Protein AF-A0A0F7TVD8-F1 (afdb_monomer_lite)

Sequence (160 aa):
MPKLQVLRNLGIQSFKIAFDDIPTELNCNSDKEKWIDTVMWYWLAVAQAYYLNRIQDELVVPHGLEALENVPTNCAGSQSDPEKEEFGTILDNNISIQWTGEGIFTDQINDTSVQQAHSTYVTDKLFPFPGLAQVSSRFHLESPMEQAYASMPTLANYGD

Secondary structure (DSSP, 8-state):
-HHHHHHHHTT----EEE-TT--SS--SHHHHHHS---STTHHHHHHHHHHHHHHIIIIIHHHTPPPPEEE-TT-S--S--HHHHHHHHHS-TTSEEEE--SSSS-SB--HHHHHHHHHHTT-S-EEE--SS-B-SSS-------SSHHHHHHHHHHT--

Foldseek 3Di:
DVVVVVVVVVVAQEEEEEPAPDDLDDDDVVLCVVFPCPDRLQSLLVVVQVVQVCCCVVPCVVVVGQQYEYEGHCQAALDADPSLCSSLVSHDQSYAYEHAYNDVADQEHDPVSVVSNCVNNVHPRYDYAHEQYDYPDQGYDYDADPPNVNRVVVVVVNPD

Radius of gyration: 16.82 Å; chains: 1; bounding box: 32×48×41 Å

Organism: Penicillium brasilianum (NCBI:txid104259)

Structure (mmCIF, N/CA/C/O backbone):
data_AF-A0A0F7TVD8-F1
#
_entry.id   AF-A0A0F7TVD8-F1
#
loop_
_atom_site.group_PDB
_atom_site.id
_atom_site.type_symbol
_atom_site.label_atom_id
_atom_site.label_alt_id
_atom_site.label_comp_id
_atom_site.label_asym_id
_atom_site.label_entity_id
_atom_site.label_seq_id
_atom_site.pdbx_PDB_ins_code
_atom_site.Cartn_x
_atom_site.Cartn_y
_atom_site.Cartn_z
_atom_site.occupancy
_atom_site.B_iso_or_equiv
_atom_site.auth_seq_id
_atom_site.auth_comp_id
_atom_site.auth_asym_id
_atom_site.auth_atom_id
_atom_site.pdbx_PDB_model_num
ATOM 1 N N . MET A 1 1 ? -0.026 -7.870 16.254 1.00 83.50 1 MET A N 1
ATOM 2 C CA . MET A 1 1 ? 0.875 -6.721 15.980 1.00 83.50 1 MET A CA 1
ATOM 3 C C . MET A 1 1 ? 0.775 -5.673 17.099 1.00 83.50 1 MET A C 1
ATOM 5 O O . MET A 1 1 ? -0.137 -4.853 17.061 1.00 83.50 1 MET A O 1
ATOM 9 N N . PRO A 1 2 ? 1.671 -5.675 18.107 1.00 89.19 2 PRO A N 1
ATOM 10 C CA . PRO A 1 2 ? 1.484 -4.876 19.329 1.00 89.19 2 PRO A CA 1
ATOM 11 C C . PRO A 1 2 ? 1.422 -3.356 19.109 1.00 89.19 2 PRO A C 1
ATOM 13 O O . PRO A 1 2 ? 0.558 -2.694 19.675 1.00 89.19 2 PRO A O 1
ATOM 16 N N . LYS A 1 3 ? 2.286 -2.795 18.248 1.00 93.75 3 LYS A N 1
ATOM 17 C CA . LYS A 1 3 ? 2.321 -1.344 17.980 1.00 93.75 3 LYS A CA 1
ATOM 18 C C . LYS A 1 3 ? 0.998 -0.829 17.399 1.00 93.75 3 LYS A C 1
ATOM 20 O O . LYS A 1 3 ? 0.451 0.144 17.906 1.00 93.75 3 LYS A O 1
ATOM 25 N N . LEU A 1 4 ? 0.469 -1.502 16.376 1.00 95.50 4 LEU A N 1
ATOM 26 C CA . LEU A 1 4 ? -0.789 -1.107 15.733 1.00 95.50 4 LEU A CA 1
ATOM 27 C C . LEU A 1 4 ? -1.987 -1.268 16.679 1.00 95.50 4 LEU A C 1
ATOM 29 O O . LEU A 1 4 ? -2.863 -0.412 16.715 1.00 95.50 4 LEU A O 1
ATOM 33 N N . GLN A 1 5 ? -1.989 -2.311 17.514 1.00 94.38 5 GLN A N 1
ATOM 34 C CA . GLN A 1 5 ? -3.030 -2.507 18.528 1.00 94.38 5 GLN A CA 1
ATOM 35 C C . GLN A 1 5 ? -3.045 -1.390 19.574 1.00 94.38 5 GLN A C 1
ATOM 37 O O . GLN A 1 5 ? -4.122 -0.931 19.948 1.00 94.38 5 GLN A O 1
ATOM 42 N N . VAL A 1 6 ? -1.874 -0.925 20.024 1.00 96.75 6 VAL A N 1
ATOM 43 C CA . VAL A 1 6 ? -1.783 0.221 20.942 1.00 96.75 6 VAL A CA 1
ATOM 44 C C . VAL A 1 6 ? -2.379 1.473 20.301 1.00 96.75 6 VAL A C 1
ATOM 46 O O . VAL A 1 6 ? -3.209 2.124 20.925 1.00 96.75 6 VAL A O 1
ATOM 49 N N . LEU A 1 7 ? -2.021 1.780 19.051 1.00 96.50 7 LEU A N 1
ATOM 50 C CA . LEU A 1 7 ? -2.566 2.937 18.328 1.00 96.50 7 LEU A CA 1
ATOM 51 C C . LEU A 1 7 ? -4.085 2.835 18.139 1.00 96.50 7 LEU A C 1
ATOM 53 O O . LEU A 1 7 ? -4.808 3.788 18.415 1.00 96.50 7 LEU A O 1
ATOM 57 N N . ARG A 1 8 ? -4.586 1.656 17.765 1.00 96.19 8 ARG A N 1
ATOM 58 C CA . ARG A 1 8 ? -6.025 1.386 17.665 1.00 96.19 8 ARG A CA 1
ATOM 59 C C . ARG A 1 8 ? -6.741 1.610 19.000 1.00 96.19 8 ARG A C 1
ATOM 61 O O . ARG A 1 8 ? -7.805 2.215 19.036 1.00 96.19 8 ARG A O 1
ATOM 68 N N . ASN A 1 9 ? -6.153 1.165 20.114 1.00 96.50 9 ASN A N 1
ATOM 69 C CA . ASN A 1 9 ? -6.723 1.369 21.452 1.00 96.50 9 ASN A CA 1
ATOM 70 C C . ASN A 1 9 ? -6.793 2.852 21.854 1.00 96.50 9 ASN A C 1
ATOM 72 O O . ASN A 1 9 ? -7.597 3.204 22.712 1.00 96.50 9 ASN A O 1
ATOM 76 N N . LEU A 1 10 ? -5.978 3.712 21.237 1.00 97.25 10 LEU A N 1
ATOM 77 C CA . LEU A 1 10 ? -6.044 5.169 21.388 1.00 97.25 10 LEU A CA 1
ATOM 78 C C . LEU A 1 10 ? -7.094 5.821 20.469 1.00 97.25 10 LEU A C 1
ATOM 80 O O . LEU A 1 10 ? -7.242 7.039 20.491 1.00 97.25 10 LEU A O 1
ATOM 84 N N . GLY A 1 11 ? -7.831 5.028 19.683 1.00 96.62 11 GLY A N 1
ATOM 85 C CA . GLY A 1 11 ? -8.895 5.494 18.795 1.00 96.62 11 GLY A CA 1
ATOM 86 C C . GLY A 1 11 ? -8.464 5.749 17.350 1.00 96.62 11 GLY A C 1
ATOM 87 O O . GLY A 1 11 ? -9.263 6.284 16.587 1.00 96.62 11 GLY A O 1
ATOM 88 N N . ILE A 1 12 ? -7.240 5.378 16.952 1.00 97.19 12 ILE A N 1
ATOM 89 C CA . ILE A 1 12 ? -6.806 5.466 15.549 1.00 97.19 12 ILE A CA 1
ATOM 90 C C . ILE A 1 12 ? -7.557 4.427 14.709 1.00 97.19 12 ILE A C 1
ATOM 92 O O . ILE A 1 12 ? -7.570 3.244 15.057 1.00 97.19 12 ILE A O 1
ATOM 96 N N . GLN A 1 13 ? -8.163 4.877 13.607 1.00 96.25 13 GLN A N 1
ATOM 97 C CA . GLN A 1 13 ? -9.009 4.046 12.739 1.00 96.25 13 GLN A CA 1
ATOM 98 C C . GLN A 1 13 ? -8.427 3.803 11.345 1.00 96.25 13 GLN A C 1
ATOM 100 O O . GLN A 1 13 ? -8.838 2.848 10.700 1.00 96.25 13 GLN A O 1
ATOM 105 N N . SER A 1 14 ? -7.465 4.610 10.899 1.00 95.19 14 SER A N 1
ATOM 106 C CA . SER A 1 14 ? -6.782 4.442 9.616 1.00 95.19 14 SER A CA 1
ATOM 107 C C . SER A 1 14 ? -5.295 4.185 9.823 1.00 95.19 14 SER A C 1
ATOM 109 O O . SER A 1 14 ? -4.663 4.726 10.737 1.00 95.19 14 SER A O 1
ATOM 111 N N . PHE A 1 15 ? -4.732 3.320 8.984 1.00 96.19 15 PHE A N 1
ATOM 112 C CA . PHE A 1 15 ? -3.336 2.918 9.059 1.00 96.19 15 PHE A CA 1
ATOM 113 C C . PHE A 1 15 ? -2.705 2.965 7.678 1.00 96.19 15 PHE A C 1
ATOM 115 O O . PHE A 1 15 ? -3.313 2.561 6.691 1.00 96.19 15 PHE A O 1
ATOM 122 N N . LYS A 1 16 ? -1.452 3.414 7.648 1.00 95.56 16 LYS A N 1
ATOM 123 C CA . LYS A 1 16 ? -0.616 3.418 6.458 1.00 95.56 16 LYS A CA 1
ATOM 124 C C . LYS A 1 16 ? 0.725 2.774 6.767 1.00 95.56 16 LYS A C 1
ATOM 126 O O . LYS A 1 16 ? 1.360 3.129 7.763 1.00 95.56 16 LYS A O 1
ATOM 131 N N . ILE A 1 17 ? 1.139 1.826 5.935 1.00 96.56 17 ILE A N 1
ATOM 132 C CA . ILE A 1 17 ? 2.426 1.133 6.057 1.00 96.56 17 ILE A CA 1
ATOM 133 C C . ILE A 1 17 ? 3.304 1.526 4.875 1.00 96.56 17 ILE A C 1
ATOM 135 O O . ILE A 1 17 ? 2.958 1.272 3.728 1.00 96.56 17 ILE A O 1
ATOM 139 N N . ALA A 1 18 ? 4.432 2.164 5.160 1.00 94.50 18 ALA A N 1
ATOM 140 C CA . ALA A 1 18 ? 5.323 2.689 4.140 1.00 94.50 18 ALA A CA 1
ATOM 141 C C . ALA A 1 18 ? 6.589 1.818 4.050 1.00 94.50 18 ALA A C 1
ATOM 143 O O . ALA A 1 18 ? 7.232 1.557 5.071 1.00 94.50 18 ALA A O 1
ATOM 144 N N . PHE A 1 19 ? 6.879 1.321 2.848 1.00 93.56 19 PHE A N 1
ATOM 145 C CA . PHE A 1 19 ? 8.057 0.525 2.487 1.00 93.56 19 PHE A CA 1
ATOM 146 C C . PHE A 1 19 ? 8.981 1.270 1.510 1.00 93.56 19 PHE A C 1
ATOM 148 O O . PHE A 1 19 ? 9.866 0.655 0.911 1.00 93.56 19 PHE A O 1
ATOM 155 N N . ASP A 1 20 ? 8.775 2.571 1.315 1.00 88.56 20 ASP A N 1
ATOM 156 C CA . ASP A 1 20 ? 9.686 3.428 0.564 1.00 88.56 20 ASP A CA 1
ATOM 157 C C . ASP A 1 20 ? 11.054 3.528 1.264 1.00 88.56 20 ASP A C 1
ATOM 159 O O . ASP A 1 20 ? 11.155 3.431 2.488 1.00 88.56 20 ASP A O 1
ATOM 163 N N . ASP A 1 21 ? 12.117 3.668 0.467 1.00 85.94 21 ASP A N 1
ATOM 164 C CA . ASP A 1 21 ? 13.502 3.859 0.927 1.00 85.94 21 ASP A CA 1
ATOM 165 C C . ASP A 1 21 ? 14.035 2.806 1.924 1.00 85.94 21 ASP A C 1
ATOM 167 O O . ASP A 1 21 ? 14.830 3.104 2.822 1.00 85.94 21 ASP A O 1
ATOM 171 N N . ILE A 1 22 ? 13.648 1.537 1.752 1.00 85.75 22 ILE A N 1
ATOM 172 C CA . ILE A 1 22 ? 14.191 0.417 2.537 1.00 85.75 22 ILE A CA 1
ATOM 173 C C . ILE A 1 22 ? 15.321 -0.324 1.801 1.00 85.75 22 ILE A C 1
ATOM 175 O O . ILE A 1 22 ? 15.329 -0.379 0.568 1.00 85.75 22 ILE A O 1
ATOM 179 N N . PRO A 1 23 ? 16.263 -0.962 2.530 1.00 83.62 23 PRO A N 1
ATOM 180 C CA . PRO A 1 23 ? 17.228 -1.869 1.928 1.00 83.62 23 PRO A CA 1
ATOM 181 C C . PRO A 1 23 ? 16.535 -3.009 1.195 1.00 83.62 23 PRO A C 1
ATOM 183 O O . PRO A 1 23 ? 15.577 -3.610 1.678 1.00 83.62 23 PRO A O 1
ATOM 186 N N . THR A 1 24 ? 17.093 -3.353 0.049 1.00 83.69 24 THR A N 1
ATOM 187 C CA . THR A 1 24 ? 16.502 -4.304 -0.883 1.00 83.69 24 THR A CA 1
ATOM 188 C C . THR A 1 24 ? 17.121 -5.689 -0.770 1.00 83.69 24 THR A C 1
ATOM 190 O O . THR A 1 24 ? 17.291 -6.408 -1.750 1.00 83.69 24 THR A O 1
ATOM 193 N N . GLU A 1 25 ? 17.525 -6.031 0.445 1.00 82.94 25 GLU A N 1
ATOM 194 C CA . GLU A 1 25 ? 18.186 -7.276 0.792 1.00 82.94 25 GLU A CA 1
ATOM 195 C C . GLU A 1 25 ? 17.548 -7.860 2.050 1.00 82.94 25 GLU A C 1
ATOM 197 O O . GLU A 1 25 ? 17.138 -7.146 2.972 1.00 82.94 25 GLU A O 1
ATOM 202 N N . LEU A 1 26 ? 17.461 -9.187 2.100 1.00 82.94 26 LEU A N 1
ATOM 203 C CA . LEU A 1 26 ? 16.963 -9.881 3.278 1.00 82.94 26 LEU A CA 1
ATOM 204 C C . LEU A 1 26 ? 17.989 -9.791 4.409 1.00 82.94 26 LEU A C 1
ATOM 206 O O . LEU A 1 26 ? 19.101 -10.311 4.316 1.00 82.94 26 LEU A O 1
ATOM 210 N N . ASN A 1 27 ? 17.594 -9.156 5.510 1.00 82.62 27 ASN A N 1
ATOM 211 C CA . ASN A 1 27 ? 18.498 -8.864 6.621 1.00 82.62 27 ASN A CA 1
ATOM 212 C C . ASN A 1 27 ? 18.606 -10.006 7.643 1.00 82.62 27 ASN A C 1
ATOM 214 O O . ASN A 1 27 ? 19.624 -10.131 8.322 1.00 82.62 27 ASN A O 1
ATOM 218 N N . CYS A 1 28 ? 17.586 -10.861 7.761 1.00 84.88 28 CYS A N 1
ATOM 219 C CA . CYS A 1 28 ? 17.553 -11.924 8.765 1.00 84.88 28 CYS A CA 1
ATOM 220 C C . CYS A 1 28 ? 17.418 -13.323 8.144 1.00 84.88 28 CYS A C 1
ATOM 222 O O . CYS A 1 28 ? 16.831 -13.495 7.076 1.00 84.88 28 CYS A O 1
ATOM 224 N N . ASN A 1 29 ? 17.972 -14.338 8.817 1.00 86.31 29 ASN A N 1
ATOM 225 C CA . ASN A 1 29 ? 17.982 -15.713 8.304 1.00 86.31 29 ASN A CA 1
ATOM 226 C C . ASN A 1 29 ? 16.573 -16.290 8.153 1.00 86.31 29 ASN A C 1
ATOM 228 O O . ASN A 1 29 ? 16.319 -16.985 7.180 1.00 86.31 29 ASN A O 1
ATOM 232 N N . SER A 1 30 ? 15.646 -15.955 9.055 1.00 87.31 30 SER A N 1
ATOM 233 C CA . SER A 1 30 ? 14.264 -16.429 8.956 1.00 87.31 30 SER A CA 1
ATOM 234 C C . SER A 1 30 ? 13.565 -15.936 7.691 1.00 87.31 30 SER A C 1
ATOM 236 O O . SER A 1 30 ? 12.803 -16.688 7.092 1.00 87.31 30 SER A O 1
ATOM 238 N N . ASP A 1 31 ? 13.842 -14.704 7.250 1.00 86.62 31 ASP A N 1
ATOM 239 C CA . ASP A 1 31 ? 13.280 -14.210 5.994 1.00 86.62 31 ASP A CA 1
ATOM 240 C C . ASP A 1 31 ? 13.976 -14.848 4.789 1.00 86.62 31 ASP A C 1
ATOM 242 O O . ASP A 1 31 ? 13.297 -15.194 3.832 1.00 86.62 31 ASP A O 1
ATOM 246 N N . LYS A 1 32 ? 15.296 -15.083 4.849 1.00 85.62 32 LYS A N 1
ATOM 247 C CA . LYS A 1 32 ? 16.045 -15.809 3.798 1.00 85.62 32 LYS A CA 1
ATOM 248 C C . LYS A 1 32 ? 15.588 -17.257 3.630 1.00 85.62 32 LYS A C 1
ATOM 250 O O . LYS A 1 32 ? 15.605 -17.786 2.526 1.00 85.62 32 LYS A O 1
ATOM 255 N N . GLU A 1 33 ? 15.212 -17.908 4.726 1.00 86.69 33 GLU A N 1
ATOM 256 C CA . GLU A 1 33 ? 14.671 -19.270 4.714 1.00 86.69 33 GLU A CA 1
ATOM 257 C C . GLU A 1 33 ? 13.252 -19.306 4.146 1.00 86.69 33 GLU A C 1
ATOM 259 O O . GLU A 1 33 ? 12.880 -20.257 3.460 1.00 86.69 33 GLU A O 1
ATOM 264 N N . LYS A 1 34 ? 12.453 -18.273 4.433 1.00 86.81 34 LYS A N 1
ATOM 265 C CA . LYS A 1 34 ? 11.061 -18.191 3.997 1.00 86.81 34 LYS A CA 1
ATOM 266 C C . LYS A 1 34 ? 10.919 -17.728 2.548 1.00 86.81 34 LYS A C 1
ATOM 268 O O . LYS A 1 34 ? 10.075 -18.248 1.821 1.00 86.81 34 LYS A O 1
ATOM 273 N N . TRP A 1 35 ? 11.709 -16.741 2.147 1.00 85.69 35 TRP A N 1
ATOM 274 C CA . TRP A 1 35 ? 11.623 -16.084 0.855 1.00 85.69 35 TRP A CA 1
ATOM 275 C C . TRP A 1 35 ? 12.879 -16.393 0.052 1.00 85.69 35 TRP A C 1
ATOM 277 O O . TRP A 1 35 ? 13.973 -15.917 0.353 1.00 85.69 35 TRP A O 1
ATOM 287 N N . ILE A 1 36 ? 12.720 -17.230 -0.969 1.00 72.38 36 ILE A N 1
ATOM 288 C CA . ILE A 1 36 ? 13.840 -17.648 -1.801 1.00 72.38 36 ILE A CA 1
ATOM 289 C C . ILE A 1 36 ? 14.111 -16.551 -2.835 1.00 72.38 36 ILE A C 1
ATOM 291 O O . ILE A 1 36 ? 13.349 -16.380 -3.788 1.00 72.38 36 ILE A O 1
ATOM 295 N N . ASP A 1 37 ? 15.236 -15.859 -2.673 1.00 68.38 37 ASP A N 1
ATOM 296 C CA . ASP A 1 37 ? 15.751 -14.846 -3.602 1.00 68.38 37 ASP A CA 1
ATOM 297 C C . ASP A 1 37 ? 16.277 -15.493 -4.899 1.00 68.38 37 ASP A C 1
ATOM 299 O O . ASP A 1 37 ? 17.476 -15.650 -5.118 1.00 68.38 37 ASP A O 1
ATOM 303 N N . THR A 1 38 ? 15.356 -15.999 -5.723 1.00 65.94 38 THR A N 1
ATOM 304 C CA . THR A 1 38 ? 15.662 -16.698 -6.990 1.00 65.94 38 THR A CA 1
ATOM 305 C C . THR A 1 38 ? 15.336 -15.877 -8.225 1.00 65.94 38 THR A C 1
ATOM 307 O O . THR A 1 38 ? 15.951 -16.080 -9.271 1.00 65.94 38 THR A O 1
ATOM 310 N N . VAL A 1 39 ? 14.394 -14.944 -8.111 1.00 65.19 39 VAL A N 1
ATOM 311 C CA . VAL A 1 39 ? 14.022 -13.997 -9.160 1.00 65.19 39 VAL A CA 1
ATOM 312 C C . VAL A 1 39 ? 14.175 -12.611 -8.559 1.00 65.19 39 VAL A C 1
ATOM 314 O O . VAL A 1 39 ? 13.590 -12.340 -7.508 1.00 65.19 39 VAL A O 1
ATOM 317 N N . MET A 1 40 ? 14.988 -11.766 -9.206 1.00 67.06 40 MET A N 1
ATOM 318 C CA . MET A 1 40 ? 15.273 -10.409 -8.737 1.00 67.06 40 MET A CA 1
ATOM 319 C C . MET A 1 40 ? 13.961 -9.715 -8.353 1.00 67.06 40 MET A C 1
ATOM 321 O O . MET A 1 40 ? 13.078 -9.571 -9.195 1.00 67.06 40 MET A O 1
ATOM 325 N N . TRP A 1 41 ? 13.861 -9.310 -7.084 1.00 71.69 41 TRP A N 1
ATOM 326 C CA . TRP A 1 41 ? 12.782 -8.492 -6.506 1.00 71.69 41 TRP A CA 1
ATOM 327 C C . TRP A 1 41 ? 11.435 -9.171 -6.238 1.00 71.69 41 TRP A C 1
ATOM 329 O O . TRP A 1 41 ? 10.661 -8.655 -5.436 1.00 71.69 41 TRP A O 1
ATOM 339 N N . TYR A 1 42 ? 11.179 -10.359 -6.787 1.00 80.94 42 TYR A N 1
ATOM 340 C CA . TYR A 1 42 ? 9.922 -11.091 -6.567 1.00 80.94 42 TYR A CA 1
ATOM 341 C C . TYR A 1 42 ? 9.647 -11.356 -5.080 1.00 80.94 42 TYR A C 1
ATOM 343 O O . TYR A 1 42 ? 8.543 -11.165 -4.575 1.00 80.94 42 TYR A O 1
ATOM 351 N N . TRP A 1 43 ? 10.681 -11.755 -4.341 1.00 85.81 43 TRP A N 1
ATOM 352 C CA . TRP A 1 43 ? 10.559 -12.034 -2.913 1.00 85.81 43 TRP A CA 1
ATOM 353 C C . TRP A 1 43 ? 10.147 -10.800 -2.099 1.00 85.81 43 TRP A C 1
ATOM 355 O O . TRP A 1 43 ? 9.504 -10.954 -1.060 1.00 85.81 43 TRP A O 1
ATOM 365 N N . LEU A 1 44 ? 10.505 -9.593 -2.554 1.00 88.38 44 LEU A N 1
ATOM 366 C CA . LEU A 1 44 ? 10.213 -8.348 -1.853 1.00 88.38 44 LEU A CA 1
ATOM 367 C C . LEU A 1 44 ? 8.722 -8.017 -1.956 1.00 88.38 44 LEU A C 1
ATOM 369 O O . LEU A 1 44 ? 8.094 -7.784 -0.922 1.00 88.38 44 LEU A O 1
ATOM 373 N N . ALA A 1 45 ? 8.149 -8.110 -3.160 1.00 90.50 45 ALA A N 1
ATOM 374 C CA . ALA A 1 45 ? 6.706 -8.008 -3.380 1.00 90.50 45 ALA A CA 1
ATOM 375 C C . ALA A 1 45 ? 5.939 -9.008 -2.503 1.00 90.50 45 ALA A C 1
ATOM 377 O O . ALA A 1 45 ? 5.041 -8.630 -1.747 1.00 90.50 45 ALA A O 1
ATOM 378 N N . VAL A 1 46 ? 6.356 -10.280 -2.519 1.00 91.38 46 VAL A N 1
ATOM 379 C CA . VAL A 1 46 ? 5.704 -11.331 -1.727 1.00 91.38 46 VAL A CA 1
ATOM 380 C C . VAL A 1 46 ? 5.804 -11.069 -0.225 1.00 91.38 46 VAL A C 1
ATOM 382 O O . VAL A 1 46 ? 4.817 -11.223 0.499 1.00 91.38 46 VAL A O 1
ATOM 385 N N . ALA A 1 47 ? 6.964 -10.637 0.267 1.00 92.19 47 ALA A N 1
ATOM 386 C CA . ALA A 1 47 ? 7.150 -10.329 1.680 1.00 92.19 47 ALA A CA 1
ATOM 387 C C . ALA A 1 47 ? 6.293 -9.135 2.132 1.00 92.19 47 ALA A C 1
ATOM 389 O O . ALA A 1 47 ? 5.666 -9.205 3.197 1.00 92.19 47 ALA A O 1
ATOM 390 N N . GLN A 1 48 ? 6.238 -8.066 1.329 1.00 94.81 48 GLN A N 1
ATOM 391 C CA . GLN A 1 48 ? 5.433 -6.878 1.621 1.00 94.81 48 GLN A CA 1
ATOM 392 C C . GLN A 1 48 ? 3.945 -7.214 1.642 1.00 94.81 48 GLN A C 1
ATOM 394 O O . GLN A 1 48 ? 3.277 -6.952 2.645 1.00 94.81 48 GLN A O 1
ATOM 399 N N . ALA A 1 49 ? 3.437 -7.873 0.601 1.00 96.50 49 ALA A N 1
ATOM 400 C CA . ALA A 1 49 ? 2.031 -8.246 0.535 1.00 96.50 49 ALA A CA 1
ATOM 401 C C . ALA A 1 49 ? 1.646 -9.244 1.633 1.00 96.50 49 ALA A C 1
ATOM 403 O O . ALA A 1 49 ? 0.611 -9.081 2.273 1.00 96.50 49 ALA A O 1
ATOM 404 N N . TYR A 1 50 ? 2.507 -10.219 1.953 1.00 96.12 50 TYR A N 1
ATOM 405 C CA . TYR A 1 50 ? 2.276 -11.129 3.079 1.00 96.12 50 TYR A CA 1
ATOM 406 C C . TYR A 1 50 ? 2.090 -10.371 4.399 1.00 96.12 50 TYR A C 1
ATOM 408 O O . TYR A 1 50 ? 1.218 -10.708 5.201 1.00 96.12 50 TYR A O 1
ATOM 416 N N . TYR A 1 51 ? 2.918 -9.357 4.659 1.00 96.50 51 TYR A N 1
ATOM 417 C CA . TYR A 1 51 ? 2.801 -8.561 5.876 1.00 96.50 51 TYR A CA 1
ATOM 418 C C . TYR A 1 51 ? 1.534 -7.694 5.883 1.00 96.50 51 TYR A C 1
ATOM 420 O O . TYR A 1 51 ? 0.842 -7.643 6.902 1.00 96.50 51 TYR A O 1
ATOM 428 N N . LEU A 1 52 ? 1.212 -7.054 4.756 1.00 98.31 52 LEU A N 1
ATOM 429 C CA . LEU A 1 52 ? 0.026 -6.211 4.600 1.00 98.31 52 LEU A CA 1
ATOM 430 C C . LEU A 1 52 ? -1.274 -7.015 4.718 1.00 98.31 52 LEU A C 1
ATOM 432 O O . LEU A 1 52 ? -2.136 -6.640 5.509 1.00 98.31 52 LEU A O 1
ATOM 436 N N . ASN A 1 53 ? -1.379 -8.161 4.042 1.00 98.44 53 ASN A N 1
ATOM 437 C CA . ASN A 1 53 ? -2.544 -9.047 4.119 1.00 98.44 53 ASN A CA 1
ATOM 438 C C . ASN A 1 53 ? -2.776 -9.533 5.552 1.00 98.44 53 ASN A C 1
ATOM 440 O O . ASN A 1 53 ? -3.902 -9.562 6.032 1.00 98.44 53 ASN A O 1
ATOM 444 N N . ARG A 1 54 ? -1.706 -9.811 6.307 1.00 98.00 54 ARG A N 1
ATOM 445 C CA . ARG A 1 54 ? -1.853 -10.125 7.732 1.00 98.00 54 ARG A CA 1
ATOM 446 C C . ARG A 1 54 ? -2.409 -8.961 8.538 1.00 98.00 54 ARG A C 1
ATOM 448 O O . ARG A 1 54 ? -3.207 -9.196 9.436 1.00 98.00 54 ARG A O 1
ATOM 455 N N . ILE A 1 55 ? -1.991 -7.721 8.277 1.00 98.19 55 ILE A N 1
ATOM 456 C CA . ILE A 1 55 ? -2.584 -6.551 8.948 1.00 98.19 55 ILE A CA 1
ATOM 457 C C . ILE A 1 55 ? -4.062 -6.433 8.575 1.00 98.19 55 ILE A C 1
ATOM 459 O O . ILE A 1 55 ? -4.893 -6.206 9.457 1.00 98.19 55 ILE A O 1
ATOM 463 N N . GLN A 1 56 ? -4.387 -6.621 7.298 1.00 98.31 56 GLN A N 1
ATOM 464 C CA . GLN A 1 56 ? -5.757 -6.597 6.807 1.00 98.31 56 GLN A CA 1
ATOM 465 C C . GLN A 1 56 ? -6.628 -7.622 7.554 1.00 98.31 56 GLN A C 1
ATOM 467 O O . GLN A 1 56 ? -7.630 -7.253 8.171 1.00 98.31 56 GLN A O 1
ATOM 472 N N . ASP A 1 57 ? -6.180 -8.876 7.606 1.00 98.12 57 ASP A N 1
ATOM 473 C CA . ASP A 1 57 ? -6.919 -10.001 8.184 1.00 98.12 57 ASP A CA 1
ATOM 474 C C . ASP A 1 57 ? -6.947 -10.006 9.716 1.00 98.12 57 ASP A C 1
ATOM 476 O O . ASP A 1 57 ? -7.957 -10.356 10.325 1.00 98.12 57 ASP A O 1
ATOM 480 N N . GLU A 1 58 ? -5.837 -9.654 10.370 1.00 97.62 58 GLU A N 1
ATOM 481 C CA . GLU A 1 58 ? -5.695 -9.765 11.827 1.00 97.62 58 GLU A CA 1
ATOM 482 C C . GLU A 1 58 ? -6.096 -8.478 12.570 1.00 97.62 58 GLU A C 1
ATOM 484 O O . GLU A 1 58 ? -6.340 -8.530 13.779 1.00 97.62 58 GLU A O 1
ATOM 489 N N . LEU A 1 59 ? -6.131 -7.320 11.897 1.00 97.12 59 LEU A N 1
ATOM 490 C CA . LEU A 1 59 ? -6.380 -6.019 12.531 1.00 97.12 59 LEU A CA 1
ATOM 491 C C . LEU A 1 59 ? -7.504 -5.222 11.863 1.00 97.12 59 LEU A C 1
ATOM 493 O O . LEU A 1 59 ? -8.387 -4.750 12.574 1.00 97.12 59 LEU A O 1
ATOM 497 N N . VAL A 1 60 ? -7.474 -5.035 10.542 1.00 97.69 60 VAL A N 1
ATOM 498 C CA . VAL A 1 60 ? -8.393 -4.109 9.852 1.00 97.69 60 VAL A CA 1
ATOM 499 C C . VAL A 1 60 ? -9.802 -4.677 9.797 1.00 97.69 60 VAL A C 1
ATOM 501 O O . VAL A 1 60 ? -10.724 -4.095 10.374 1.00 97.69 60 VAL A O 1
ATOM 504 N N . VAL A 1 61 ? -9.960 -5.856 9.192 1.00 97.94 61 VAL A N 1
ATOM 505 C CA . VAL A 1 61 ? -11.259 -6.520 9.029 1.00 97.94 61 VAL A CA 1
ATOM 506 C C . VAL A 1 61 ? -11.918 -6.837 10.380 1.00 97.94 61 VAL A C 1
ATOM 508 O O . VAL A 1 61 ? -13.075 -6.455 10.570 1.00 97.94 61 VAL A O 1
ATOM 511 N N . PRO A 1 62 ? -11.236 -7.451 11.372 1.00 97.69 62 PRO A N 1
ATOM 512 C CA . PRO A 1 62 ? -11.877 -7.832 12.635 1.00 97.69 62 PRO A CA 1
ATOM 513 C C . PRO A 1 62 ? -12.311 -6.653 13.507 1.00 97.69 62 PRO A C 1
ATOM 515 O O . PRO A 1 62 ? -13.083 -6.832 14.452 1.00 97.69 62 PRO A O 1
ATOM 518 N N . HIS A 1 63 ? -11.776 -5.460 13.250 1.00 97.06 63 HIS A N 1
ATOM 519 C CA . HIS A 1 63 ? -12.067 -4.267 14.037 1.00 97.06 63 HIS A CA 1
ATOM 520 C C . HIS A 1 63 ? -12.845 -3.200 13.264 1.00 97.06 63 HIS A C 1
ATOM 522 O O . HIS A 1 63 ? -13.115 -2.153 13.846 1.00 97.06 63 HIS A O 1
ATOM 528 N N . GLY A 1 64 ? -13.237 -3.471 12.012 1.00 97.12 64 GLY A N 1
ATOM 529 C CA . GLY A 1 64 ? -14.001 -2.532 11.188 1.00 97.12 64 GLY A CA 1
ATOM 530 C C . GLY A 1 64 ? -13.272 -1.205 10.991 1.00 97.12 64 GLY A C 1
ATOM 531 O O . GLY A 1 64 ? -13.886 -0.150 11.120 1.00 97.12 64 GLY A O 1
ATOM 532 N N . LEU A 1 65 ? -11.956 -1.271 10.783 1.00 97.25 65 LEU A N 1
ATOM 533 C CA . LEU A 1 65 ? -11.118 -0.097 10.557 1.00 97.25 65 LEU A CA 1
ATOM 534 C C . LEU A 1 65 ? -11.267 0.408 9.117 1.00 97.25 65 LEU A C 1
ATOM 536 O O . LEU A 1 65 ? -11.769 -0.309 8.249 1.00 97.25 65 LEU A O 1
ATOM 540 N N . GLU A 1 66 ? -10.802 1.631 8.872 1.00 95.69 66 GLU A N 1
ATOM 541 C CA . GLU A 1 66 ? -10.698 2.181 7.519 1.00 95.69 66 GLU A CA 1
ATOM 542 C C . GLU A 1 66 ? -9.750 1.333 6.658 1.00 95.69 66 GLU A C 1
ATOM 544 O O . GLU A 1 66 ? -8.893 0.609 7.181 1.00 95.69 66 GLU A O 1
ATOM 549 N N . ALA A 1 67 ? -9.897 1.438 5.334 1.00 93.94 67 ALA A N 1
ATOM 550 C CA . ALA A 1 67 ? -9.066 0.703 4.384 1.00 93.94 67 ALA A CA 1
ATOM 551 C C . ALA A 1 67 ? -7.569 0.923 4.664 1.00 93.94 67 ALA A C 1
ATOM 553 O O . ALA A 1 67 ? -7.119 2.049 4.888 1.00 93.94 67 ALA A O 1
ATOM 554 N N . LEU A 1 68 ? -6.799 -0.169 4.664 1.00 97.69 68 LEU A N 1
ATOM 555 C CA . LEU A 1 68 ? -5.353 -0.109 4.844 1.00 97.69 68 LEU A CA 1
ATOM 556 C C . LEU A 1 68 ? -4.716 0.557 3.629 1.00 97.69 68 LEU A C 1
ATOM 558 O O . LEU A 1 68 ? -4.968 0.158 2.496 1.00 97.69 68 LEU A O 1
ATOM 562 N N . GLU A 1 69 ? -3.838 1.518 3.871 1.00 96.94 69 GLU A N 1
ATOM 563 C CA . GLU A 1 69 ? -3.018 2.126 2.829 1.00 96.94 69 GLU A CA 1
ATOM 564 C C . GLU A 1 69 ? -1.580 1.613 2.915 1.00 96.94 69 GLU A C 1
ATOM 566 O O . GLU A 1 69 ? -1.059 1.319 3.998 1.00 96.94 69 GLU A O 1
ATOM 571 N N . ASN A 1 70 ? -0.895 1.546 1.777 1.00 96.38 70 ASN A N 1
ATOM 572 C CA . ASN A 1 70 ? 0.531 1.259 1.754 1.00 96.38 70 ASN A CA 1
ATOM 573 C C . ASN A 1 70 ? 1.291 2.092 0.724 1.00 96.38 70 ASN A C 1
ATOM 575 O O . ASN A 1 70 ? 0.713 2.573 -0.247 1.00 96.38 70 ASN A O 1
ATOM 579 N N . VAL A 1 71 ? 2.594 2.242 0.950 1.00 95.38 71 VAL A N 1
ATOM 580 C CA . VAL A 1 71 ? 3.546 2.742 -0.047 1.00 95.38 71 VAL A CA 1
ATOM 581 C C . VAL A 1 71 ? 4.509 1.594 -0.342 1.00 95.38 71 VAL A C 1
ATOM 583 O O . VAL A 1 71 ? 5.251 1.224 0.571 1.00 95.38 71 VAL A O 1
ATOM 586 N N . PRO A 1 72 ? 4.496 0.994 -1.543 1.00 94.44 72 PRO A N 1
ATOM 587 C CA . PRO A 1 72 ? 5.427 -0.077 -1.877 1.00 94.44 72 PRO A CA 1
ATOM 588 C C . PRO A 1 72 ? 6.837 0.490 -2.080 1.00 94.44 72 PRO A C 1
ATOM 590 O O . PRO A 1 72 ? 7.008 1.687 -2.314 1.00 94.44 72 PRO A O 1
ATOM 593 N N . THR A 1 73 ? 7.860 -0.364 -2.042 1.00 92.38 73 THR A N 1
ATOM 594 C CA . THR A 1 73 ? 9.239 0.080 -2.333 1.00 92.38 73 THR A CA 1
ATOM 595 C C . THR A 1 73 ? 9.367 0.644 -3.749 1.00 92.38 73 THR A C 1
ATOM 597 O O . THR A 1 73 ? 10.036 1.653 -3.957 1.00 92.38 73 THR A O 1
ATOM 600 N N . ASN A 1 74 ? 8.687 0.038 -4.722 1.00 91.44 74 ASN A N 1
ATOM 601 C CA . ASN A 1 74 ? 8.661 0.493 -6.108 1.00 91.44 74 ASN A CA 1
ATOM 602 C C . ASN A 1 74 ? 7.426 1.368 -6.387 1.00 91.44 74 ASN A C 1
ATOM 604 O O . ASN A 1 74 ? 6.571 0.989 -7.171 1.00 91.44 74 ASN A O 1
ATOM 608 N N . CYS A 1 75 ? 7.298 2.530 -5.737 1.00 91.06 75 CYS A N 1
ATOM 609 C CA . CYS A 1 75 ? 6.073 3.352 -5.756 1.00 91.06 75 CYS A CA 1
ATOM 610 C C . CYS A 1 75 ? 5.900 4.301 -6.960 1.00 91.06 75 CYS A C 1
ATOM 612 O O . CYS A 1 75 ? 4.901 5.020 -7.025 1.00 91.06 75 CYS A O 1
ATOM 614 N N . ALA A 1 76 ? 6.842 4.332 -7.907 1.00 92.12 76 ALA A N 1
ATOM 615 C CA . ALA A 1 76 ? 6.853 5.256 -9.049 1.00 92.12 76 ALA A CA 1
ATOM 616 C C . ALA A 1 76 ? 6.869 4.519 -10.392 1.00 92.12 76 ALA A C 1
ATOM 618 O O . ALA A 1 76 ? 7.318 3.382 -10.473 1.00 92.12 76 ALA A O 1
ATOM 619 N N . GLY A 1 77 ? 6.440 5.181 -11.463 1.00 92.94 77 GLY A N 1
ATOM 620 C CA . GLY A 1 77 ? 6.433 4.664 -12.831 1.00 92.94 77 GLY A CA 1
ATOM 621 C C . GLY A 1 77 ? 5.193 3.833 -13.147 1.00 92.94 77 GLY A C 1
ATOM 622 O O . GLY A 1 77 ? 4.766 3.007 -12.336 1.00 92.94 77 GLY A O 1
ATOM 623 N N . SER A 1 78 ? 4.623 4.036 -14.334 1.00 93.94 78 SER A N 1
ATOM 624 C CA . SER A 1 78 ? 3.455 3.277 -14.811 1.00 93.94 78 SER A CA 1
ATOM 625 C C . SER A 1 78 ? 3.812 2.067 -15.681 1.00 93.94 78 SER A C 1
ATOM 627 O O . SER A 1 78 ? 2.962 1.209 -15.911 1.00 93.94 78 SER A O 1
ATOM 629 N N . GLN A 1 79 ? 5.052 1.985 -16.174 1.00 94.62 79 GLN A N 1
ATOM 630 C CA . GLN A 1 79 ? 5.493 0.930 -17.094 1.00 94.62 79 GLN A CA 1
ATOM 631 C C . GLN A 1 79 ? 5.329 -0.473 -16.503 1.00 94.62 79 GLN A C 1
ATOM 633 O O . GLN A 1 79 ? 5.420 -0.641 -15.290 1.00 94.62 79 GLN A O 1
ATOM 638 N N . SER A 1 80 ? 5.103 -1.461 -17.380 1.00 93.56 80 SER A N 1
ATOM 639 C CA . SER A 1 80 ? 4.983 -2.869 -16.983 1.00 93.56 80 SER A CA 1
ATOM 640 C C . SER A 1 80 ? 6.206 -3.292 -16.176 1.00 93.56 80 SER A C 1
ATOM 642 O O . SER A 1 80 ? 7.345 -3.081 -16.599 1.00 93.56 80 SER A O 1
ATOM 644 N N . ASP A 1 81 ? 5.938 -3.873 -15.015 1.00 92.69 81 ASP A N 1
ATOM 645 C CA . ASP A 1 81 ? 6.944 -4.260 -14.044 1.00 92.69 81 ASP A CA 1
ATOM 646 C C . ASP A 1 81 ? 6.487 -5.562 -13.362 1.00 92.69 81 ASP A C 1
ATOM 648 O O . ASP A 1 81 ? 5.441 -5.556 -12.708 1.00 92.69 81 ASP A O 1
ATOM 652 N N . PRO A 1 82 ? 7.232 -6.674 -13.512 1.00 90.44 82 PRO A N 1
ATOM 653 C CA . PRO A 1 82 ? 6.858 -7.955 -12.916 1.00 90.44 82 PRO A CA 1
ATOM 654 C C . PRO A 1 82 ? 6.746 -7.927 -11.387 1.00 90.44 82 PRO A C 1
ATOM 656 O O . PRO A 1 82 ? 5.986 -8.707 -10.824 1.00 90.44 82 PRO A O 1
ATOM 659 N N . GLU A 1 83 ? 7.500 -7.064 -10.701 1.00 90.44 83 GLU A N 1
ATOM 660 C CA . GLU A 1 83 ? 7.443 -6.951 -9.242 1.00 90.44 83 GLU A CA 1
ATOM 661 C C . GLU A 1 83 ? 6.157 -6.248 -8.798 1.00 90.44 83 GLU A C 1
ATOM 663 O O . GLU A 1 83 ? 5.486 -6.737 -7.889 1.00 90.44 83 GLU A O 1
ATOM 668 N N . LYS A 1 84 ? 5.747 -5.182 -9.498 1.00 94.56 84 LYS A N 1
ATOM 669 C CA . LYS A 1 84 ? 4.453 -4.518 -9.258 1.00 94.56 84 LYS A CA 1
ATOM 670 C C . LYS A 1 84 ? 3.267 -5.407 -9.610 1.00 94.56 84 LYS A C 1
ATOM 672 O O . LYS A 1 84 ? 2.285 -5.416 -8.868 1.00 94.56 84 LYS A O 1
ATOM 677 N N . GLU A 1 85 ? 3.364 -6.141 -10.718 1.00 94.31 85 GLU A N 1
ATOM 678 C CA . GLU A 1 85 ? 2.316 -7.063 -11.159 1.00 94.31 85 GLU A CA 1
ATOM 679 C C . GLU A 1 85 ? 2.116 -8.171 -10.129 1.00 94.31 85 GLU A C 1
ATOM 681 O O . GLU A 1 85 ? 0.986 -8.441 -9.714 1.00 94.31 85 GLU A O 1
ATOM 686 N N . GLU A 1 86 ? 3.214 -8.765 -9.656 1.00 93.12 86 GLU A N 1
ATOM 687 C CA . GLU A 1 86 ? 3.158 -9.780 -8.614 1.00 93.12 86 GLU A CA 1
ATOM 688 C C . GLU A 1 86 ? 2.590 -9.203 -7.320 1.00 93.12 86 GLU A C 1
ATOM 690 O O . GLU A 1 86 ? 1.648 -9.776 -6.778 1.00 93.12 86 GLU A O 1
ATOM 695 N N . PHE A 1 87 ? 3.123 -8.068 -6.846 1.00 95.19 87 PHE A N 1
ATOM 696 C CA . PHE A 1 87 ? 2.662 -7.401 -5.627 1.00 95.19 87 PHE A CA 1
ATOM 697 C C . PHE A 1 87 ? 1.154 -7.159 -5.666 1.00 95.19 87 PHE A C 1
ATOM 699 O O . PHE A 1 87 ? 0.445 -7.541 -4.740 1.00 95.19 87 PHE A O 1
ATOM 706 N N . GLY A 1 88 ? 0.664 -6.588 -6.765 1.00 95.94 88 GLY A N 1
ATOM 707 C CA . GLY A 1 88 ? -0.753 -6.349 -7.005 1.00 95.94 88 GLY A CA 1
ATOM 708 C C . GLY A 1 88 ? -1.606 -7.611 -7.020 1.00 95.94 88 GLY A C 1
ATOM 709 O O . GLY A 1 88 ? -2.686 -7.639 -6.441 1.00 95.94 88 GLY A O 1
ATOM 710 N N . THR A 1 89 ? -1.103 -8.677 -7.642 1.00 95.50 89 THR A N 1
ATOM 711 C CA . THR A 1 89 ? -1.821 -9.952 -7.792 1.00 95.50 89 THR A CA 1
ATOM 712 C C . THR A 1 89 ? -2.056 -10.664 -6.458 1.00 95.50 89 THR A C 1
ATOM 714 O O . THR A 1 89 ? -3.070 -11.341 -6.284 1.00 95.50 89 THR A O 1
ATOM 717 N N . ILE A 1 90 ? -1.116 -10.549 -5.519 1.00 95.75 90 ILE A N 1
ATOM 718 C CA . ILE A 1 90 ? -1.164 -11.252 -4.228 1.00 95.75 90 ILE A CA 1
ATOM 719 C C . ILE A 1 90 ? -1.709 -10.392 -3.078 1.00 95.75 90 ILE A C 1
ATOM 721 O O . ILE A 1 90 ? -2.071 -10.938 -2.030 1.00 95.75 90 ILE A O 1
ATOM 725 N N . LEU A 1 91 ? -1.719 -9.066 -3.224 1.00 98.19 91 LEU A N 1
ATOM 726 C CA . LEU A 1 91 ? -2.229 -8.141 -2.215 1.00 98.19 91 LEU A CA 1
ATOM 727 C C . LEU A 1 91 ? -3.758 -8.254 -2.110 1.00 98.19 91 LEU A C 1
ATOM 729 O O . LEU A 1 91 ? -4.448 -8.431 -3.109 1.00 98.19 91 LEU A O 1
ATOM 733 N N . ASP A 1 92 ? -4.312 -8.149 -0.900 1.00 98.06 92 ASP A N 1
ATOM 734 C CA . ASP A 1 92 ? -5.766 -8.072 -0.728 1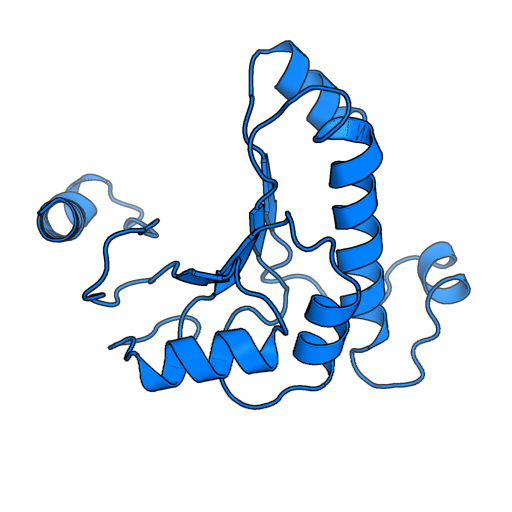.00 98.06 92 ASP A CA 1
ATOM 735 C C . ASP A 1 92 ? -6.318 -6.831 -1.451 1.00 98.06 92 ASP A C 1
ATOM 737 O O . ASP A 1 92 ? -5.876 -5.706 -1.213 1.00 98.06 92 ASP A O 1
ATOM 741 N N . ASN A 1 93 ? -7.321 -7.034 -2.311 1.00 96.81 93 ASN A N 1
ATOM 742 C CA . ASN A 1 93 ? -7.907 -5.993 -3.165 1.00 96.81 93 ASN A CA 1
ATOM 743 C C . ASN A 1 93 ? -8.606 -4.854 -2.397 1.00 96.81 93 ASN A C 1
ATOM 745 O O . ASN A 1 93 ? -9.056 -3.887 -3.010 1.00 96.81 93 ASN A O 1
ATOM 749 N N . ASN A 1 94 ? -8.751 -4.953 -1.073 1.00 96.88 94 ASN A N 1
ATOM 750 C CA . ASN A 1 94 ? -9.240 -3.861 -0.230 1.00 96.88 94 ASN A CA 1
ATOM 751 C C . ASN A 1 94 ? -8.118 -2.951 0.289 1.00 96.88 94 ASN A C 1
ATOM 753 O O . ASN A 1 94 ? -8.418 -1.941 0.927 1.00 96.88 94 ASN A O 1
ATOM 757 N N . ILE A 1 95 ? -6.851 -3.296 0.046 1.00 98.12 95 ILE A N 1
ATOM 758 C CA . ILE A 1 95 ? -5.689 -2.510 0.458 1.00 98.12 95 ILE A CA 1
ATOM 759 C C . ILE A 1 95 ? -5.352 -1.511 -0.649 1.00 98.12 95 ILE A C 1
ATOM 761 O O . ILE A 1 95 ? -5.131 -1.875 -1.803 1.00 98.12 95 ILE A O 1
ATOM 765 N N . SER A 1 96 ? -5.278 -0.238 -0.280 1.00 96.62 96 SER A N 1
ATOM 766 C CA . SER A 1 96 ? -4.951 0.851 -1.193 1.00 96.62 96 SER A CA 1
ATOM 767 C C . SER A 1 96 ? -3.443 0.999 -1.374 1.00 96.62 96 SER A C 1
ATOM 769 O O . SER A 1 96 ? -2.681 0.933 -0.404 1.00 96.62 96 SER A O 1
ATOM 771 N N . ILE A 1 97 ? -3.011 1.242 -2.612 1.00 96.06 97 ILE A N 1
ATOM 772 C CA . ILE A 1 97 ? -1.602 1.402 -2.993 1.00 96.06 97 ILE A CA 1
ATOM 773 C C . ILE A 1 97 ? -1.341 2.865 -3.348 1.00 96.06 97 ILE A C 1
ATOM 775 O O . ILE A 1 97 ? -1.982 3.427 -4.238 1.00 96.06 97 ILE A O 1
ATOM 779 N N . GLN A 1 98 ? -0.371 3.478 -2.676 1.00 93.69 98 GLN A N 1
ATOM 780 C CA . GLN A 1 98 ? 0.114 4.802 -3.031 1.00 93.69 98 GLN A CA 1
ATOM 781 C C . GLN A 1 98 ? 1.033 4.734 -4.251 1.00 93.69 98 GLN A C 1
ATOM 783 O O . GLN A 1 98 ? 2.018 3.995 -4.255 1.00 93.69 98 GLN A O 1
ATOM 788 N N . TRP A 1 99 ? 0.777 5.604 -5.225 1.00 92.94 99 TRP A N 1
ATOM 789 C CA . TRP A 1 99 ? 1.619 5.787 -6.405 1.00 92.94 99 TRP A CA 1
ATOM 790 C C . TRP A 1 99 ? 2.029 7.252 -6.570 1.00 92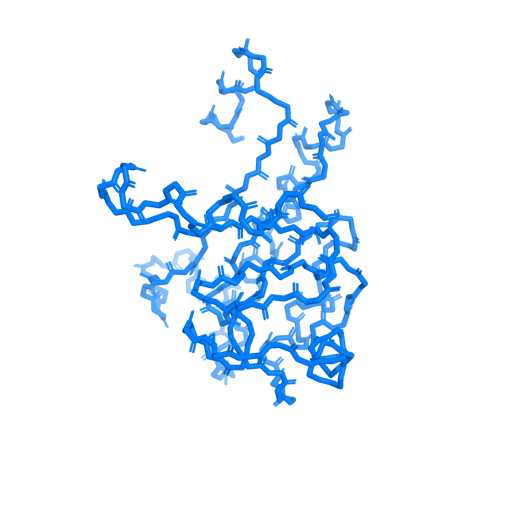.94 99 TRP A C 1
ATOM 792 O O . TRP A 1 99 ? 1.208 8.155 -6.419 1.00 92.94 99 TRP A O 1
ATOM 802 N N . THR A 1 100 ? 3.304 7.507 -6.863 1.00 88.88 100 THR A N 1
ATOM 803 C CA . THR A 1 100 ? 3.867 8.875 -6.923 1.00 88.88 100 THR A CA 1
ATOM 804 C C . THR A 1 100 ? 3.783 9.528 -8.307 1.00 88.88 100 THR A C 1
ATOM 806 O O . THR A 1 100 ? 4.099 10.709 -8.461 1.00 88.88 100 THR A O 1
ATOM 809 N N . GLY A 1 101 ? 3.317 8.792 -9.317 1.00 89.81 101 GLY A N 1
ATOM 810 C CA . GLY A 1 101 ? 3.356 9.211 -10.718 1.00 89.81 101 GLY A CA 1
ATOM 811 C C . GLY A 1 101 ? 4.473 8.504 -11.485 1.00 89.81 101 GLY A C 1
ATOM 812 O O . GLY A 1 101 ? 4.933 7.438 -11.086 1.00 89.81 101 GLY A O 1
ATOM 813 N N . GLU A 1 102 ? 4.916 9.074 -12.606 1.00 90.50 102 GLU A N 1
ATOM 814 C CA . GLU A 1 102 ? 5.969 8.475 -13.447 1.00 90.50 102 GLU A CA 1
ATOM 815 C C . GLU A 1 102 ? 7.364 8.495 -12.805 1.00 90.50 102 GLU A C 1
ATOM 817 O O . GLU A 1 102 ? 8.224 7.684 -13.140 1.00 90.50 102 GLU A O 1
ATOM 822 N N . GLY A 1 103 ? 7.579 9.397 -11.854 1.00 86.38 103 GLY A N 1
ATOM 823 C CA . GLY A 1 103 ? 8.760 9.468 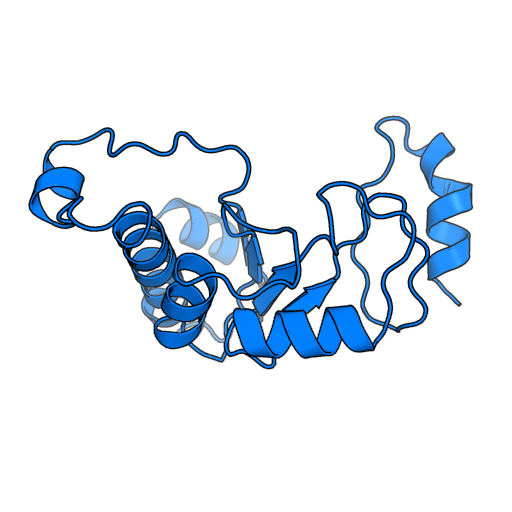-11.007 1.00 86.38 103 GLY A CA 1
ATOM 824 C C . GLY A 1 103 ? 8.386 9.831 -9.573 1.00 86.38 103 GLY A C 1
ATOM 825 O O . GLY A 1 103 ? 7.263 10.258 -9.308 1.00 86.38 103 GLY A O 1
ATOM 826 N N . ILE A 1 104 ? 9.362 9.721 -8.665 1.00 80.94 104 ILE A N 1
ATOM 827 C CA . ILE A 1 104 ? 9.216 10.107 -7.247 1.00 80.94 104 ILE A CA 1
ATOM 828 C C . ILE A 1 104 ? 8.750 11.563 -7.117 1.00 80.94 104 ILE A C 1
ATOM 830 O O . ILE A 1 104 ? 7.890 11.889 -6.302 1.00 80.94 104 ILE A O 1
ATOM 834 N N . PHE A 1 105 ? 9.289 12.425 -7.980 1.00 77.62 105 PHE A N 1
ATOM 835 C CA . PHE A 1 105 ? 8.740 13.738 -8.277 1.00 77.62 105 PHE A CA 1
ATOM 836 C C . PHE A 1 105 ? 8.281 13.724 -9.727 1.00 77.62 105 PHE A C 1
ATOM 838 O O . PHE A 1 105 ? 9.076 13.487 -10.637 1.00 77.62 105 PHE A O 1
ATOM 845 N N . THR A 1 106 ? 6.992 13.948 -9.927 1.00 69.88 106 THR A N 1
ATOM 846 C CA . THR A 1 106 ? 6.374 14.006 -11.247 1.00 69.88 106 THR A CA 1
ATOM 847 C C . THR A 1 106 ? 5.904 15.432 -11.500 1.00 69.88 106 THR A C 1
ATOM 849 O O . THR A 1 106 ? 5.329 16.047 -10.610 1.00 69.88 106 THR A O 1
ATOM 852 N N . ASP A 1 107 ? 6.134 15.962 -12.702 1.00 70.38 107 ASP A N 1
ATOM 853 C CA . ASP A 1 107 ? 5.646 17.298 -13.073 1.00 70.38 107 ASP A CA 1
ATOM 854 C C . ASP A 1 107 ? 4.141 17.279 -13.386 1.00 70.38 107 ASP A C 1
ATOM 856 O O . ASP A 1 107 ? 3.412 18.211 -13.047 1.00 70.38 107 ASP A O 1
ATOM 860 N N . GLN A 1 108 ? 3.671 16.209 -14.038 1.00 70.25 108 GLN A N 1
ATOM 861 C CA . GLN A 1 108 ? 2.275 16.014 -14.433 1.00 70.25 108 GLN A CA 1
ATOM 862 C C . GLN A 1 108 ? 1.877 14.540 -14.374 1.00 70.25 108 GLN A C 1
ATOM 864 O O . GLN A 1 108 ? 2.571 13.680 -14.915 1.00 70.25 108 GLN A O 1
ATOM 869 N N . ILE A 1 109 ? 0.718 14.263 -13.780 1.00 76.56 109 ILE A N 1
ATOM 870 C CA . ILE A 1 109 ? 0.059 12.957 -13.862 1.00 76.56 109 ILE A CA 1
ATOM 871 C C . ILE A 1 109 ? -1.048 13.067 -14.913 1.00 76.56 109 ILE A C 1
ATOM 873 O O . ILE A 1 109 ? -1.885 13.963 -14.837 1.00 76.56 109 ILE A O 1
ATOM 877 N N . ASN A 1 110 ? -1.044 12.176 -15.906 1.00 82.44 110 ASN A N 1
ATOM 878 C CA . ASN A 1 110 ? -2.083 12.110 -16.936 1.00 82.44 110 ASN A CA 1
ATOM 879 C C . ASN A 1 110 ? -2.893 10.805 -16.827 1.00 82.44 110 ASN A C 1
ATOM 881 O O . ASN A 1 110 ? -2.411 9.813 -16.277 1.00 82.44 110 ASN A O 1
ATOM 885 N N . ASP A 1 111 ? -4.106 10.800 -17.386 1.00 85.50 111 ASP A N 1
ATOM 886 C CA . ASP A 1 111 ? -5.040 9.669 -17.287 1.00 85.50 111 ASP A CA 1
ATOM 887 C C . ASP A 1 111 ? -4.477 8.367 -17.877 1.00 85.50 111 ASP A C 1
ATOM 889 O O . ASP A 1 111 ? -4.729 7.289 -17.342 1.00 85.50 111 ASP A O 1
ATOM 893 N N . THR A 1 112 ? -3.681 8.448 -18.950 1.00 88.81 112 THR A N 1
ATOM 894 C CA . THR A 1 112 ? -3.043 7.274 -19.566 1.00 88.81 112 THR A CA 1
ATOM 895 C C . THR A 1 112 ? -2.059 6.622 -18.600 1.00 88.81 112 THR A C 1
ATOM 897 O O . THR A 1 112 ? -2.102 5.409 -18.408 1.00 88.81 112 THR A O 1
ATOM 900 N N . SER A 1 113 ? -1.213 7.421 -17.948 1.00 90.44 113 SER A N 1
ATOM 901 C CA . SER A 1 113 ? -0.275 6.956 -16.926 1.00 90.44 113 SER A CA 1
ATOM 902 C C . SER A 1 113 ? -1.001 6.328 -15.737 1.00 90.44 113 SER A C 1
ATOM 904 O O . SER A 1 113 ? -0.580 5.282 -15.252 1.00 90.44 113 SER A O 1
ATOM 906 N N . VAL A 1 114 ? -2.124 6.913 -15.303 1.00 89.69 114 VAL A N 1
ATOM 907 C CA . VAL A 1 114 ? -2.964 6.360 -14.225 1.00 89.69 114 VAL A CA 1
ATOM 908 C C . VAL A 1 114 ? -3.539 4.999 -14.626 1.00 89.69 114 VAL A C 1
ATOM 910 O O . VAL A 1 114 ? -3.392 4.028 -13.889 1.00 89.69 114 VAL A O 1
ATOM 913 N N . GLN A 1 115 ? -4.151 4.892 -15.809 1.00 91.25 115 GLN A N 1
ATOM 914 C CA . GLN A 1 115 ? -4.711 3.630 -16.313 1.00 91.25 115 GLN A CA 1
ATOM 915 C C . GLN A 1 115 ? -3.642 2.547 -16.478 1.00 91.25 115 GLN A C 1
ATOM 917 O O . GLN A 1 115 ? -3.871 1.375 -16.161 1.00 91.25 115 GLN A O 1
ATOM 922 N N . GLN A 1 116 ? -2.464 2.940 -16.957 1.00 95.12 116 GLN A N 1
ATOM 923 C CA . GLN A 1 116 ? -1.342 2.031 -17.099 1.00 95.12 116 GLN A CA 1
ATOM 924 C C . GLN A 1 116 ? -0.829 1.580 -15.726 1.00 95.12 116 GLN A C 1
ATOM 926 O O . GLN A 1 116 ? -0.617 0.388 -15.532 1.00 95.12 116 GLN A O 1
ATOM 931 N N . ALA A 1 117 ? -0.734 2.480 -14.745 1.00 94.69 117 ALA A N 1
ATOM 932 C CA . ALA A 1 117 ? -0.351 2.130 -13.382 1.00 94.69 117 ALA A CA 1
ATOM 933 C C . ALA A 1 117 ? -1.360 1.172 -12.725 1.00 94.69 117 ALA A C 1
ATOM 935 O O . ALA A 1 117 ? -0.942 0.170 -12.154 1.00 94.69 117 ALA A O 1
ATOM 936 N N . HIS A 1 118 ? -2.671 1.396 -12.873 1.00 94.75 118 HIS A N 1
ATOM 937 C CA . HIS A 1 118 ? -3.695 0.442 -12.420 1.00 94.75 118 HIS A CA 1
ATOM 938 C C . HIS A 1 118 ? -3.498 -0.957 -13.016 1.00 94.75 118 HIS A C 1
ATOM 940 O O . HIS A 1 118 ? -3.642 -1.955 -12.313 1.00 94.75 118 HIS A O 1
ATOM 946 N N . SER A 1 119 ? -3.143 -1.029 -14.302 1.00 96.50 119 SER A N 1
ATOM 947 C CA . SER A 1 119 ? -2.881 -2.300 -14.987 1.00 96.50 119 SER A CA 1
ATOM 948 C C . SER A 1 119 ? -1.601 -2.964 -14.475 1.00 96.50 119 SER A C 1
ATOM 950 O O . SER A 1 119 ? -1.598 -4.159 -14.208 1.00 96.50 119 SER A O 1
ATOM 952 N N . THR A 1 120 ? -0.534 -2.185 -14.291 1.00 96.31 120 THR A N 1
ATOM 953 C CA . THR A 1 120 ? 0.761 -2.653 -13.784 1.00 96.31 120 THR A CA 1
ATOM 954 C C . THR A 1 120 ? 0.674 -3.156 -12.342 1.00 96.31 120 THR A C 1
ATOM 956 O O . THR A 1 120 ? 1.293 -4.159 -12.019 1.00 96.31 120 THR A O 1
ATOM 959 N N . TYR A 1 121 ? -0.109 -2.499 -11.483 1.00 95.88 121 TYR A N 1
ATOM 960 C CA . TYR A 1 121 ? -0.350 -2.924 -10.098 1.00 95.88 121 TYR A CA 1
ATOM 961 C C . TYR A 1 121 ? -1.555 -3.855 -9.937 1.00 95.88 121 TYR A C 1
ATOM 963 O O . TYR A 1 121 ? -1.930 -4.152 -8.808 1.00 95.88 121 TYR A O 1
ATOM 971 N N . VAL A 1 122 ? -2.209 -4.265 -11.028 1.00 96.31 122 VAL A N 1
ATOM 972 C CA . VAL A 1 12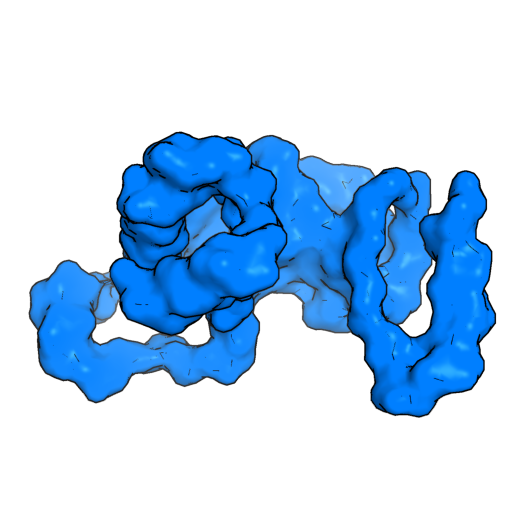2 ? -3.351 -5.199 -11.013 1.00 96.31 122 VAL A CA 1
ATOM 973 C C . VAL A 1 122 ? -4.423 -4.811 -9.972 1.00 96.31 122 VAL A C 1
ATOM 975 O O . VAL A 1 122 ? -4.994 -5.655 -9.289 1.00 96.31 122 VAL A O 1
ATOM 978 N N . THR A 1 123 ? -4.705 -3.514 -9.816 1.00 94.75 123 THR A N 1
ATOM 979 C CA . THR A 1 123 ? -5.586 -3.008 -8.749 1.00 94.75 123 THR A CA 1
ATOM 980 C C . THR A 1 123 ? -6.446 -1.842 -9.216 1.00 94.75 123 THR A C 1
ATOM 982 O O . THR A 1 123 ? -6.034 -1.041 -10.054 1.00 94.75 123 THR A O 1
ATOM 985 N N . ASP A 1 124 ? -7.629 -1.685 -8.621 1.00 93.19 124 ASP A N 1
ATOM 986 C CA . ASP A 1 124 ? -8.461 -0.483 -8.724 1.00 93.19 124 ASP A CA 1
ATOM 987 C C . ASP A 1 124 ? -8.283 0.470 -7.521 1.00 93.19 124 ASP A C 1
ATOM 989 O O . ASP A 1 124 ? -8.847 1.563 -7.524 1.00 93.19 124 ASP A O 1
ATOM 993 N N . LYS A 1 125 ? -7.471 0.101 -6.516 1.00 92.88 125 LYS A N 1
ATOM 994 C CA . LYS A 1 125 ? -7.221 0.874 -5.280 1.00 92.88 125 LYS A CA 1
ATOM 995 C C . LYS A 1 125 ? -5.928 1.689 -5.305 1.00 92.88 125 LYS A C 1
ATOM 997 O O . LYS A 1 125 ? -5.312 1.936 -4.268 1.00 92.88 125 LYS A O 1
ATOM 1002 N N . LEU A 1 126 ? -5.502 2.106 -6.491 1.00 91.25 126 LEU A N 1
ATOM 1003 C CA . LEU A 1 126 ? -4.376 3.019 -6.631 1.00 91.25 126 LEU A CA 1
ATOM 1004 C C . LEU A 1 126 ? -4.825 4.439 -6.265 1.00 91.25 126 LEU A C 1
ATOM 1006 O O . LEU A 1 126 ? -5.834 4.914 -6.788 1.00 91.25 126 LEU A O 1
ATOM 1010 N N . PHE A 1 127 ? -4.07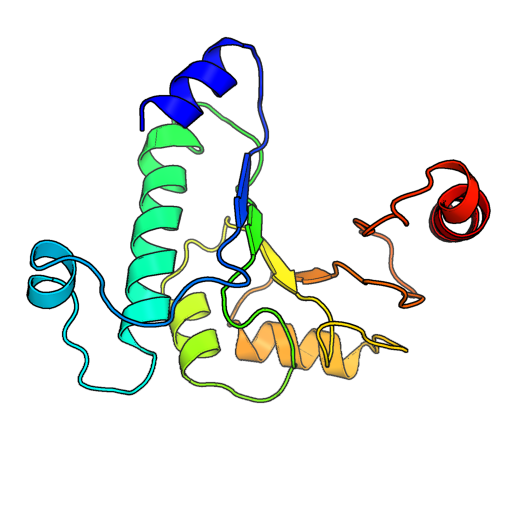6 5.130 -5.410 1.00 87.38 127 PHE A N 1
ATOM 1011 C CA . PHE A 1 127 ? -4.292 6.553 -5.154 1.00 87.38 127 PHE A CA 1
ATOM 1012 C C . PHE A 1 127 ? -3.007 7.352 -5.398 1.00 87.38 127 PHE A C 1
ATOM 1014 O O . PHE A 1 127 ? -1.924 6.942 -4.961 1.00 87.38 127 PHE A O 1
ATOM 1021 N N . PRO A 1 128 ? -3.099 8.486 -6.112 1.00 79.00 128 PRO A N 1
ATOM 1022 C CA . PRO A 1 128 ? -1.943 9.315 -6.377 1.00 79.00 128 PRO A CA 1
ATOM 1023 C C . PRO A 1 128 ? -1.538 10.078 -5.113 1.00 79.00 128 PRO A C 1
ATOM 1025 O O . PRO A 1 128 ? -2.359 10.705 -4.443 1.00 79.00 128 PRO A O 1
ATOM 1028 N N . PHE A 1 129 ? -0.244 10.067 -4.821 1.00 72.44 129 PHE A N 1
ATOM 1029 C CA . PHE A 1 129 ? 0.385 10.981 -3.876 1.00 72.44 129 PHE A CA 1
ATOM 1030 C C . PHE A 1 129 ? 1.357 11.843 -4.678 1.00 72.44 129 PHE A C 1
ATOM 1032 O O . PHE A 1 129 ? 2.529 11.482 -4.836 1.00 72.44 129 PHE A O 1
ATOM 1039 N N . PRO A 1 130 ? 0.865 12.925 -5.301 1.00 59.09 130 PRO A N 1
ATOM 1040 C CA . PRO A 1 130 ? 1.740 13.823 -6.022 1.00 59.09 130 PRO A CA 1
ATOM 1041 C C . PRO A 1 130 ? 2.703 14.478 -5.030 1.00 59.09 130 PRO A C 1
ATOM 1043 O O . PRO A 1 130 ? 2.302 14.953 -3.971 1.00 59.09 130 PRO A O 1
ATOM 1046 N N . GLY A 1 131 ? 3.992 14.496 -5.369 1.00 59.53 131 GLY A N 1
ATOM 1047 C CA . GLY A 1 131 ? 4.958 15.335 -4.664 1.00 59.53 131 GLY A CA 1
ATOM 1048 C C . GLY A 1 131 ? 4.626 16.813 -4.886 1.00 59.53 131 GLY A C 1
ATOM 1049 O O . GLY A 1 131 ? 3.861 17.409 -4.142 1.00 59.53 131 GLY A O 1
ATOM 1050 N N . LEU A 1 132 ? 5.194 17.405 -5.939 1.00 48.28 132 LEU A N 1
ATOM 1051 C CA . LEU A 1 132 ? 4.910 18.787 -6.363 1.00 48.28 132 LEU A CA 1
ATOM 1052 C C . LEU A 1 132 ? 3.953 18.856 -7.573 1.00 48.28 132 LEU A C 1
ATOM 1054 O O . LEU A 1 132 ? 3.796 19.919 -8.172 1.00 48.28 132 LEU A O 1
ATOM 1058 N N . ALA A 1 133 ? 3.367 17.724 -7.974 1.00 49.47 133 ALA A N 1
ATOM 1059 C CA . ALA A 1 133 ? 2.637 17.594 -9.234 1.00 49.47 133 ALA A CA 1
ATOM 1060 C C . ALA A 1 133 ? 1.225 18.177 -9.137 1.00 49.47 133 ALA A C 1
ATOM 1062 O O . ALA A 1 133 ? 0.444 17.706 -8.316 1.00 49.47 133 ALA A O 1
ATOM 1063 N N . GLN A 1 134 ? 0.849 19.083 -10.046 1.00 48.38 134 GLN A N 1
ATOM 1064 C CA . GLN A 1 134 ? -0.563 19.430 -10.237 1.00 48.38 134 GLN A CA 1
ATOM 1065 C C . GLN A 1 134 ? -1.315 18.211 -10.779 1.00 48.38 134 GLN A C 1
ATOM 1067 O O . GLN A 1 134 ? -0.945 17.654 -11.815 1.00 48.38 134 GLN A O 1
ATOM 1072 N N . VAL A 1 135 ? -2.383 17.805 -10.095 1.00 49.69 135 VAL A N 1
ATOM 1073 C CA . VAL A 1 135 ? -3.214 16.663 -10.490 1.00 49.69 135 VAL A CA 1
ATOM 1074 C C . VAL A 1 135 ? -4.646 17.141 -10.712 1.00 49.69 135 VAL A C 1
ATOM 1076 O O . VAL A 1 135 ? -5.202 17.877 -9.905 1.00 49.69 135 VAL A O 1
ATOM 1079 N N . SER A 1 136 ? -5.254 16.721 -11.821 1.00 50.88 136 SER A N 1
ATOM 1080 C CA . SER A 1 136 ? -6.585 17.153 -12.274 1.00 50.88 136 SER A CA 1
ATOM 1081 C C . SER A 1 136 ? -7.769 16.442 -11.590 1.00 50.88 136 SER A C 1
ATOM 1083 O O . SER A 1 136 ? -8.914 16.653 -11.994 1.00 50.88 136 SER A O 1
ATOM 1085 N N . SER A 1 137 ? -7.534 15.576 -10.594 1.00 43.72 137 SER A N 1
ATOM 1086 C CA . SER A 1 137 ? -8.553 14.679 -10.010 1.00 43.72 137 SER A CA 1
ATOM 1087 C C . SER A 1 137 ? -8.837 14.973 -8.522 1.00 43.72 137 SER A C 1
ATOM 1089 O O . SER A 1 137 ? -8.359 15.967 -8.012 1.00 43.72 137 SER A O 1
ATOM 1091 N N . ARG A 1 138 ? -9.706 14.227 -7.820 1.00 45.91 138 ARG A N 1
ATOM 1092 C CA . ARG A 1 138 ? -10.309 14.661 -6.527 1.00 45.91 138 ARG A CA 1
ATOM 1093 C C . ARG A 1 138 ? -9.846 13.908 -5.263 1.00 45.91 138 ARG A C 1
ATOM 1095 O O . ARG A 1 138 ? -10.467 14.073 -4.217 1.00 45.91 138 ARG A O 1
ATOM 1102 N N . PHE A 1 139 ? -8.789 13.098 -5.318 1.00 44.50 139 PHE A N 1
ATOM 1103 C CA . PHE A 1 139 ? -8.271 12.379 -4.141 1.00 44.50 139 PHE A CA 1
ATOM 1104 C C . PHE A 1 139 ? -6.759 12.567 -4.027 1.00 44.50 139 PHE A C 1
ATOM 1106 O O . PHE A 1 139 ? -6.006 11.898 -4.729 1.00 44.50 139 PHE A O 1
ATOM 1113 N N . HIS A 1 140 ? -6.326 13.487 -3.159 1.00 58.94 140 HIS A N 1
ATOM 1114 C CA . HIS A 1 140 ? -4.916 13.853 -3.024 1.00 58.94 140 HIS A CA 1
ATOM 1115 C C . HIS A 1 140 ? -4.459 13.876 -1.573 1.00 58.94 140 HIS A C 1
ATOM 1117 O O . HIS A 1 140 ? -5.106 14.450 -0.696 1.00 58.94 140 HIS A O 1
ATOM 1123 N N . LEU A 1 141 ? -3.285 13.297 -1.362 1.00 56.50 141 LEU A N 1
ATOM 1124 C CA . LEU A 1 141 ? -2.437 13.544 -0.210 1.00 56.50 141 LEU A CA 1
ATOM 1125 C C . LEU A 1 141 ? -1.145 14.175 -0.753 1.00 56.50 141 LEU A C 1
ATOM 1127 O O . LEU A 1 141 ? -0.559 13.637 -1.689 1.00 56.50 141 LEU A O 1
ATOM 1131 N N . GLU A 1 142 ? -0.737 15.317 -0.201 1.00 59.81 142 GLU A N 1
ATOM 1132 C CA . GLU A 1 142 ? 0.474 16.037 -0.620 1.00 59.81 142 GLU A CA 1
ATOM 1133 C C . GLU A 1 142 ? 1.615 15.851 0.384 1.00 59.81 142 GLU A C 1
ATOM 1135 O O . GLU A 1 142 ? 1.378 15.735 1.591 1.00 59.81 142 GLU A O 1
ATOM 1140 N N . SER A 1 143 ? 2.859 15.903 -0.101 1.00 64.69 143 SER A N 1
ATOM 1141 C CA . SER A 1 143 ? 4.042 16.102 0.748 1.00 64.69 143 SER A CA 1
ATOM 1142 C C . SER A 1 143 ? 4.296 17.602 0.913 1.00 64.69 143 SER A C 1
ATOM 1144 O O . SER A 1 143 ? 4.889 18.213 0.020 1.00 64.69 143 SER A O 1
ATOM 1146 N N . PRO A 1 144 ? 3.870 18.230 2.025 1.00 67.25 144 PRO A N 1
ATOM 1147 C CA . PRO A 1 144 ? 4.125 19.645 2.239 1.00 67.25 144 PRO A CA 1
ATOM 1148 C C . PRO A 1 144 ? 5.628 19.911 2.364 1.00 67.25 144 PRO A C 1
ATOM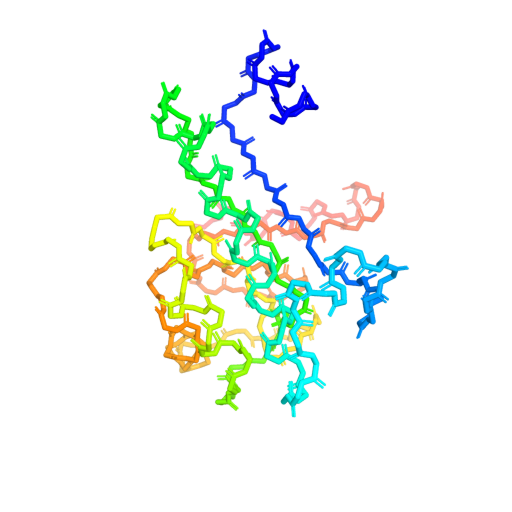 1150 O O . PRO A 1 144 ? 6.404 19.069 2.819 1.00 67.25 144 PRO A O 1
ATOM 1153 N N . MET A 1 145 ? 6.033 21.133 2.029 1.00 67.62 145 MET A N 1
ATOM 1154 C CA . MET A 1 145 ? 7.358 21.632 2.374 1.00 67.62 145 MET A CA 1
ATOM 1155 C C . MET A 1 145 ? 7.560 21.602 3.894 1.00 67.62 145 MET A C 1
ATOM 1157 O O . MET A 1 145 ? 6.629 21.842 4.667 1.00 67.62 145 MET A O 1
ATOM 1161 N N . GLU A 1 146 ? 8.809 21.394 4.317 1.00 72.56 146 GLU A N 1
ATOM 1162 C CA . GLU A 1 146 ? 9.206 21.376 5.733 1.00 72.56 146 GLU A CA 1
ATOM 1163 C C . GLU A 1 146 ? 8.784 22.657 6.476 1.00 72.56 146 GLU A C 1
ATOM 1165 O O . GLU A 1 146 ? 8.405 22.633 7.647 1.00 72.56 146 GLU A O 1
ATOM 1170 N N . GLN A 1 147 ? 8.773 23.790 5.770 1.00 72.81 147 GLN A N 1
ATOM 1171 C CA . GLN A 1 147 ? 8.211 25.036 6.273 1.00 72.81 147 GLN A CA 1
ATOM 1172 C C . GLN A 1 147 ? 6.713 25.102 5.968 1.00 72.81 147 GLN A C 1
ATOM 1174 O O . GLN A 1 147 ? 6.315 25.408 4.848 1.00 72.81 147 GLN A O 1
ATOM 1179 N N . ALA A 1 148 ? 5.881 24.910 6.995 1.00 69.06 148 ALA A N 1
ATOM 1180 C CA . ALA A 1 148 ? 4.420 24.884 6.865 1.00 69.06 148 ALA A CA 1
ATOM 1181 C C . ALA A 1 148 ? 3.825 26.089 6.103 1.00 69.06 148 ALA A C 1
ATOM 1183 O O . ALA A 1 148 ? 2.891 25.926 5.322 1.00 69.06 148 ALA A O 1
ATOM 1184 N N . TYR A 1 149 ? 4.379 27.294 6.282 1.00 69.62 149 TYR A N 1
ATOM 1185 C CA . TYR A 1 149 ? 3.926 28.495 5.566 1.00 69.62 149 TYR A CA 1
ATOM 1186 C C . TYR A 1 149 ? 4.235 28.466 4.066 1.00 69.62 149 TYR A C 1
ATOM 1188 O O . TYR A 1 149 ? 3.472 29.020 3.279 1.00 69.62 149 TYR A O 1
ATOM 1196 N N . ALA A 1 150 ? 5.327 27.816 3.661 1.00 69.88 150 ALA A N 1
ATOM 1197 C CA . ALA A 1 150 ? 5.694 27.682 2.255 1.00 69.88 150 ALA A CA 1
ATOM 1198 C C . ALA A 1 150 ? 4.771 26.700 1.510 1.00 69.88 150 ALA A C 1
ATOM 1200 O O . ALA A 1 150 ? 4.617 26.811 0.299 1.00 69.88 150 ALA A O 1
ATOM 1201 N N . SER A 1 151 ? 4.101 25.804 2.241 1.00 69.62 151 SER A N 1
ATOM 1202 C CA . SER A 1 151 ? 3.120 24.851 1.707 1.00 69.62 151 SER A CA 1
ATOM 1203 C C . SER A 1 151 ? 1.728 25.452 1.509 1.00 69.62 151 SER A C 1
ATOM 1205 O O . SER A 1 151 ? 0.923 24.880 0.782 1.00 69.62 151 SER A O 1
ATOM 1207 N N . MET A 1 152 ? 1.415 26.592 2.143 1.00 72.44 152 MET A N 1
ATOM 1208 C CA . MET A 1 152 ? 0.069 27.186 2.098 1.00 72.44 152 MET A CA 1
ATOM 1209 C C . MET A 1 152 ? -0.414 27.538 0.680 1.00 72.44 152 MET A C 1
ATOM 1211 O O . MET A 1 152 ? -1.570 27.242 0.385 1.00 72.44 152 MET A O 1
ATOM 1215 N N . PRO A 1 153 ? 0.410 28.132 -0.212 1.00 69.00 153 PRO A N 1
ATOM 1216 C CA . PRO A 1 153 ? -0.018 28.411 -1.583 1.00 69.00 153 PRO A CA 1
ATOM 1217 C C . PRO A 1 153 ? -0.297 27.138 -2.383 1.00 69.00 153 PRO A C 1
ATOM 1219 O O . PRO A 1 153 ? -1.225 27.121 -3.183 1.00 69.00 153 PRO A O 1
ATOM 1222 N N . THR A 1 154 ? 0.493 26.083 -2.163 1.00 63.56 154 THR A N 1
ATOM 1223 C CA . THR A 1 154 ? 0.308 24.783 -2.815 1.00 63.56 154 THR A CA 1
ATOM 1224 C C . THR A 1 154 ? -0.995 24.158 -2.335 1.00 63.56 154 THR A C 1
ATOM 1226 O O . THR A 1 154 ? -1.904 24.020 -3.141 1.00 63.56 154 THR A O 1
ATOM 1229 N N . LEU A 1 155 ? -1.163 23.959 -1.022 1.00 63.50 155 LEU A N 1
ATOM 1230 C CA . LEU A 1 155 ? -2.361 23.358 -0.420 1.00 63.50 155 LEU A CA 1
ATOM 1231 C C . LEU A 1 155 ? -3.665 24.086 -0.792 1.00 63.50 155 LEU A C 1
ATOM 1233 O O . LEU A 1 155 ? -4.699 23.446 -0.961 1.00 63.50 155 LEU A O 1
ATOM 1237 N N . ALA A 1 156 ? -3.628 25.417 -0.934 1.00 65.62 156 ALA A N 1
ATOM 1238 C CA . ALA A 1 156 ? -4.794 26.203 -1.339 1.00 65.62 156 ALA A CA 1
ATOM 1239 C C . ALA A 1 156 ? -5.266 25.890 -2.770 1.00 65.62 156 ALA A C 1
ATOM 1241 O O . ALA A 1 156 ? -6.458 25.977 -3.037 1.00 65.62 156 ALA A O 1
ATOM 1242 N N . ASN A 1 157 ? -4.362 25.499 -3.673 1.00 63.53 157 ASN A N 1
ATOM 1243 C CA . ASN A 1 157 ? -4.700 25.200 -5.066 1.00 63.53 157 ASN A CA 1
ATOM 1244 C C . ASN A 1 157 ? -5.260 23.779 -5.276 1.00 63.53 157 ASN A C 1
ATOM 1246 O O . ASN A 1 157 ? -5.765 23.504 -6.359 1.00 63.53 157 ASN A O 1
ATOM 1250 N N . TYR A 1 158 ? -5.181 22.885 -4.279 1.00 57.50 158 TYR A N 1
ATOM 1251 C CA . TYR A 1 158 ? -5.703 21.505 -4.369 1.00 57.50 158 TYR A CA 1
ATOM 1252 C C . TYR A 1 158 ? -7.065 21.308 -3.692 1.00 57.50 158 TYR A C 1
ATOM 1254 O O . TYR A 1 158 ? -7.611 20.206 -3.738 1.00 57.50 158 TYR A O 1
ATOM 1262 N N . GLY A 1 159 ? -7.599 22.340 -3.031 1.00 51.84 159 GLY A N 1
ATOM 1263 C CA . GLY A 1 159 ? -8.865 22.274 -2.293 1.00 51.84 159 GLY A CA 1
ATOM 1264 C C . GLY A 1 159 ? -10.132 22.587 -3.103 1.00 51.84 159 GLY A C 1
ATOM 1265 O O . GLY A 1 159 ? -11.221 22.408 -2.554 1.00 51.84 159 GLY A O 1
ATOM 1266 N N . ASP A 1 160 ? -10.001 23.039 -4.356 1.00 40.31 160 ASP A N 1
ATOM 1267 C CA . ASP A 1 160 ? -11.103 23.431 -5.262 1.00 40.31 160 ASP A CA 1
ATOM 1268 C C . ASP A 1 160 ? -11.461 22.317 -6.274 1.00 40.31 160 ASP A C 1
ATOM 1270 O O . ASP A 1 160 ? -12.673 22.106 -6.552 1.00 40.31 160 ASP A O 1
#

InterPro domains:
  IPR011496 Beta-N-acetylglucosaminidase, catalytic domain [PF07555] (3-124)
  IPR011496 Beta-N-acetylglucosaminidase, catalytic domain [PS52009] (1-160)
  IPR017853 Glycoside hydrolase superfamily [SSF51445] (2-159)

pLDDT: mean 84.58, std 14.84, range [40.31, 98.44]